Protein AF-B1LWB0-F1 (afdb_monomer)

Radius of gyration: 16.2 Å; Cα contacts (8 Å, |Δi|>4): 67; chains: 1; bounding box: 32×26×56 Å

pLDDT: mean 79.73, std 12.91, range [50.41, 93.94]

Secondary structure (DSSP, 8-state):
-HHHHHHT-SEES--TTTHHHHHHHHHTTSEEE---TT-SSSEEEE-HHHHHHHHHHHHHHHHTS---PPP-

Structure (mmCIF, N/CA/C/O backbone):
data_AF-B1LWB0-F1
#
_entry.id   AF-B1LWB0-F1
#
loop_
_atom_site.group_PDB
_atom_site.id
_atom_site.type_symbol
_atom_site.label_atom_id
_atom_site.label_alt_id
_atom_site.label_comp_id
_atom_site.label_asym_id
_atom_sit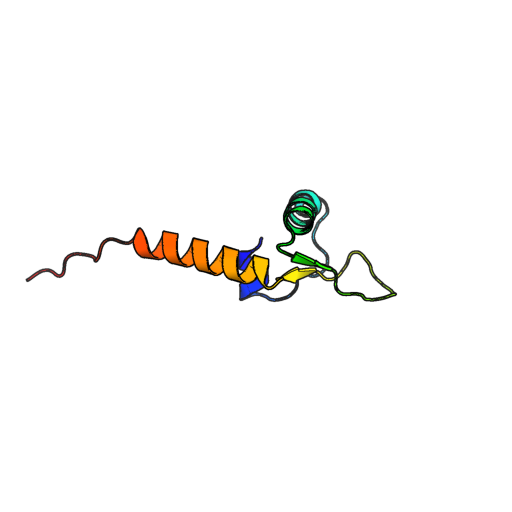e.label_entity_id
_atom_site.label_seq_id
_atom_site.pdbx_PDB_ins_code
_atom_site.Cartn_x
_atom_site.Cartn_y
_atom_site.Cartn_z
_atom_site.occupancy
_atom_site.B_iso_or_equiv
_atom_site.auth_seq_id
_atom_site.auth_comp_id
_atom_site.auth_asym_id
_atom_site.auth_atom_id
_atom_site.pdbx_PDB_model_num
ATOM 1 N N . MET A 1 1 ? 2.611 0.229 7.973 1.00 85.12 1 MET A N 1
ATOM 2 C CA . MET A 1 1 ? 2.740 0.328 6.499 1.00 85.12 1 MET A CA 1
ATOM 3 C C . MET A 1 1 ? 1.578 1.076 5.846 1.00 85.12 1 MET A C 1
ATOM 5 O O . MET A 1 1 ? 1.816 2.118 5.266 1.00 85.12 1 MET A O 1
ATOM 9 N N . LEU A 1 2 ? 0.326 0.607 5.945 1.00 85.12 2 LEU A N 1
ATOM 10 C CA . LEU A 1 2 ? -0.819 1.313 5.335 1.00 85.12 2 LEU A CA 1
ATOM 11 C C . LEU A 1 2 ? -1.028 2.729 5.893 1.00 85.12 2 LEU A C 1
ATOM 13 O O . LEU A 1 2 ? -1.211 3.653 5.120 1.00 85.12 2 LEU A O 1
ATOM 17 N N . LEU A 1 3 ? -0.929 2.902 7.214 1.00 85.12 3 LEU A N 1
ATOM 18 C CA . LEU A 1 3 ? -0.994 4.224 7.855 1.00 85.12 3 LEU A CA 1
ATOM 19 C C . LEU A 1 3 ? 0.116 5.165 7.372 1.00 85.12 3 LEU A C 1
ATOM 21 O O . LEU A 1 3 ? -0.135 6.336 7.130 1.00 85.12 3 LEU A O 1
ATOM 25 N N . ARG A 1 4 ? 1.317 4.619 7.151 1.00 86.81 4 ARG A N 1
ATOM 26 C CA . ARG A 1 4 ? 2.463 5.356 6.610 1.00 86.81 4 ARG A CA 1
ATOM 27 C C . ARG A 1 4 ? 2.140 5.944 5.234 1.00 86.81 4 ARG A C 1
ATOM 29 O O . ARG A 1 4 ? 2.368 7.118 5.008 1.00 86.81 4 ARG A O 1
ATOM 36 N N . LEU A 1 5 ? 1.510 5.155 4.359 1.00 87.12 5 LEU A N 1
ATOM 37 C CA . LEU A 1 5 ? 1.061 5.608 3.035 1.00 87.12 5 LEU A CA 1
ATOM 38 C C . LEU A 1 5 ? -0.010 6.711 3.066 1.00 87.12 5 LEU A C 1
ATOM 40 O O . LEU A 1 5 ? -0.164 7.443 2.092 1.00 87.12 5 LEU A O 1
ATOM 44 N N . ASP A 1 6 ? -0.803 6.766 4.134 1.00 86.94 6 ASP A N 1
ATOM 45 C CA . ASP A 1 6 ? -1.866 7.759 4.318 1.00 86.94 6 ASP A CA 1
ATOM 46 C C . ASP A 1 6 ? -1.321 9.078 4.872 1.00 86.94 6 ASP A C 1
ATOM 48 O O . ASP A 1 6 ? -1.766 10.141 4.457 1.00 86.94 6 ASP A O 1
ATOM 52 N N . GLN A 1 7 ? -0.336 9.002 5.773 1.00 85.81 7 GLN A N 1
ATOM 53 C CA . GLN A 1 7 ? 0.247 10.158 6.459 1.00 85.81 7 GLN A CA 1
ATOM 54 C C . GLN A 1 7 ? 1.429 10.772 5.704 1.00 85.81 7 GLN A C 1
ATOM 56 O O . GLN A 1 7 ? 1.506 11.987 5.565 1.00 85.81 7 GLN A O 1
ATOM 61 N N . GLU A 1 8 ? 2.346 9.937 5.216 1.00 85.06 8 GLU A N 1
ATOM 62 C CA . GLU A 1 8 ? 3.603 10.367 4.583 1.00 85.06 8 GLU A CA 1
ATOM 63 C C . GLU A 1 8 ? 3.491 10.428 3.053 1.00 85.06 8 GLU A C 1
ATOM 65 O O . GLU A 1 8 ? 4.373 10.951 2.376 1.00 85.06 8 GLU A O 1
ATOM 70 N N . GLY A 1 9 ? 2.401 9.901 2.488 1.00 83.81 9 GLY A N 1
ATOM 71 C CA . GLY A 1 9 ? 2.219 9.808 1.046 1.00 83.81 9 GLY A CA 1
ATOM 72 C C . GLY A 1 9 ? 2.883 8.560 0.444 1.00 83.81 9 GLY A C 1
ATOM 73 O O . GLY A 1 9 ? 2.949 7.517 1.094 1.00 83.81 9 GLY A O 1
ATOM 74 N N . PRO A 1 10 ? 3.294 8.590 -0.836 1.00 85.94 10 PRO A N 1
ATOM 75 C CA . PRO A 1 10 ? 3.730 7.391 -1.550 1.00 85.94 10 PRO A CA 1
ATOM 76 C C . PRO A 1 10 ? 4.942 6.712 -0.900 1.00 85.94 10 PRO A C 1
ATOM 78 O O . PRO A 1 10 ? 5.90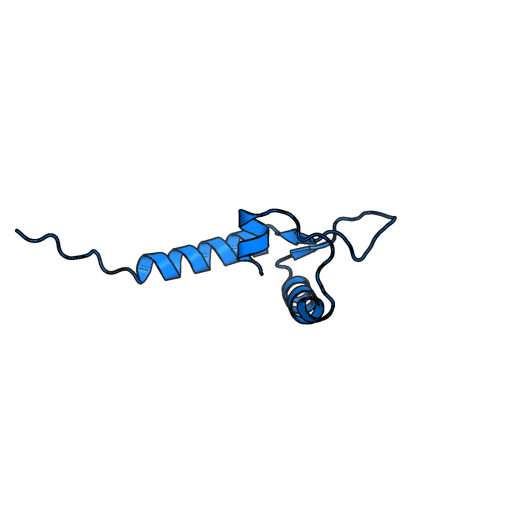6 7.372 -0.527 1.00 85.94 10 PRO A O 1
ATOM 81 N N . LEU A 1 11 ? 4.927 5.378 -0.829 1.00 84.31 11 LEU A N 1
ATOM 82 C CA . LEU A 1 11 ? 6.101 4.611 -0.408 1.00 84.31 11 LEU A CA 1
ATOM 83 C C . LEU A 1 11 ? 7.131 4.662 -1.530 1.00 84.31 11 LEU A C 1
ATOM 85 O O . LEU A 1 11 ? 6.895 4.096 -2.603 1.00 84.31 11 LEU A O 1
ATOM 89 N N . VAL A 1 12 ? 8.248 5.327 -1.243 1.00 81.94 12 VAL A N 1
ATOM 90 C CA . VAL A 1 12 ? 9.413 5.411 -2.121 1.00 81.94 12 VAL A CA 1
ATOM 91 C C . VAL A 1 12 ? 10.417 4.334 -1.723 1.00 81.94 12 VAL A C 1
ATOM 93 O O . VAL A 1 12 ? 10.794 4.265 -0.555 1.00 81.94 12 VAL A O 1
ATOM 96 N N . SER A 1 13 ? 10.832 3.500 -2.676 1.00 77.88 13 SER A N 1
ATOM 97 C CA . SER A 1 13 ? 11.905 2.504 -2.514 1.00 77.88 13 SER A CA 1
ATOM 98 C C . SER A 1 13 ? 11.792 1.661 -1.228 1.00 77.88 13 SER A C 1
ATOM 100 O O . SER A 1 13 ? 12.663 1.744 -0.356 1.00 77.88 13 SER A O 1
ATOM 102 N N . PRO A 1 14 ? 10.717 0.860 -1.066 1.00 81.75 14 PRO A N 1
ATOM 103 C CA . PRO A 1 14 ? 10.561 -0.007 0.100 1.00 81.75 14 PRO A CA 1
ATOM 104 C C . PRO A 1 14 ? 11.756 -0.952 0.242 1.00 81.75 14 PRO A C 1
ATOM 106 O O . PRO A 1 14 ? 12.240 -1.529 -0.734 1.00 81.75 14 PRO A O 1
ATOM 109 N N . LYS A 1 15 ? 12.225 -1.138 1.476 1.00 86.75 15 LYS A N 1
ATOM 110 C CA . LYS A 1 15 ? 13.390 -1.981 1.753 1.00 86.75 15 LYS A CA 1
ATOM 111 C C . LYS A 1 15 ? 13.068 -3.457 1.467 1.00 86.75 15 LYS A C 1
ATOM 113 O O . LYS A 1 15 ? 11.905 -3.858 1.568 1.00 86.75 15 LYS A O 1
ATOM 118 N N . PRO A 1 16 ? 14.062 -4.319 1.182 1.00 86.00 16 PRO A N 1
ATOM 119 C CA . PRO A 1 16 ? 13.809 -5.719 0.819 1.00 86.00 16 PRO A CA 1
ATOM 120 C C . PRO A 1 16 ? 12.938 -6.493 1.825 1.00 86.00 16 PRO A C 1
ATOM 122 O O . PRO A 1 16 ? 12.077 -7.278 1.429 1.00 86.00 16 PRO A O 1
ATOM 125 N N . TRP A 1 17 ? 13.082 -6.228 3.127 1.00 88.00 17 TRP A N 1
ATOM 126 C CA . TRP A 1 17 ? 12.247 -6.845 4.167 1.00 88.00 17 TRP A CA 1
ATOM 127 C C . TRP A 1 17 ? 10.802 -6.321 4.194 1.00 88.00 17 TRP A C 1
ATOM 129 O O . TRP A 1 17 ? 9.883 -7.032 4.602 1.00 88.00 17 TRP A O 1
ATOM 139 N N . GLU A 1 18 ? 10.563 -5.099 3.715 1.00 89.06 18 GLU A N 1
ATOM 140 C CA . GLU A 1 18 ? 9.231 -4.499 3.602 1.00 89.06 18 GLU A CA 1
ATOM 141 C C . GLU A 1 18 ? 8.440 -5.082 2.422 1.00 89.06 18 GLU A C 1
ATOM 143 O O . GLU A 1 18 ? 7.204 -5.057 2.430 1.00 89.06 18 GLU A O 1
ATOM 148 N N . MET A 1 19 ? 9.126 -5.683 1.443 1.00 88.88 19 MET A N 1
ATOM 149 C CA . MET A 1 19 ? 8.516 -6.211 0.219 1.00 88.88 19 MET A CA 1
ATOM 150 C C . MET A 1 19 ? 7.501 -7.328 0.468 1.00 88.88 19 MET A C 1
ATOM 152 O O . MET A 1 19 ? 6.554 -7.476 -0.306 1.00 88.88 19 MET A O 1
ATOM 156 N N . ARG A 1 20 ? 7.632 -8.102 1.555 1.00 91.00 20 ARG A N 1
ATOM 157 C CA . ARG A 1 20 ? 6.597 -9.078 1.951 1.00 91.00 20 ARG A CA 1
ATOM 158 C C . ARG A 1 20 ? 5.274 -8.378 2.270 1.00 91.00 20 ARG A C 1
ATOM 160 O O . ARG A 1 20 ? 4.222 -8.796 1.793 1.00 91.00 20 ARG A O 1
ATOM 167 N N . THR A 1 21 ? 5.338 -7.283 3.022 1.00 91.25 21 THR A N 1
ATOM 168 C CA . THR A 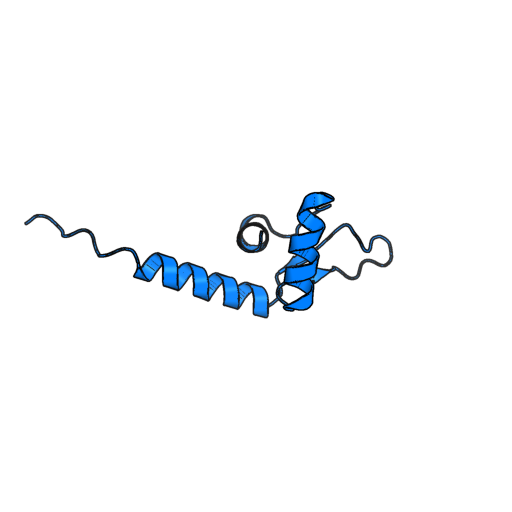1 21 ? 4.168 -6.472 3.369 1.00 91.25 21 THR A CA 1
ATOM 169 C C . THR A 1 21 ? 3.615 -5.762 2.139 1.00 91.25 21 THR A C 1
ATOM 171 O O . THR A 1 21 ? 2.409 -5.795 1.918 1.00 91.25 21 THR A O 1
ATOM 174 N N . VAL A 1 22 ? 4.475 -5.179 1.298 1.00 88.88 22 VAL A N 1
ATOM 175 C CA . VAL A 1 22 ? 4.067 -4.534 0.037 1.00 88.88 22 VAL A CA 1
ATOM 176 C C . VAL A 1 22 ? 3.321 -5.520 -0.868 1.00 88.88 22 VAL A C 1
ATOM 178 O O . VAL A 1 22 ? 2.223 -5.206 -1.326 1.00 88.88 22 VAL A O 1
ATOM 181 N N . ARG A 1 23 ? 3.844 -6.742 -1.061 1.00 88.81 23 ARG A N 1
ATOM 182 C CA . ARG A 1 23 ? 3.166 -7.79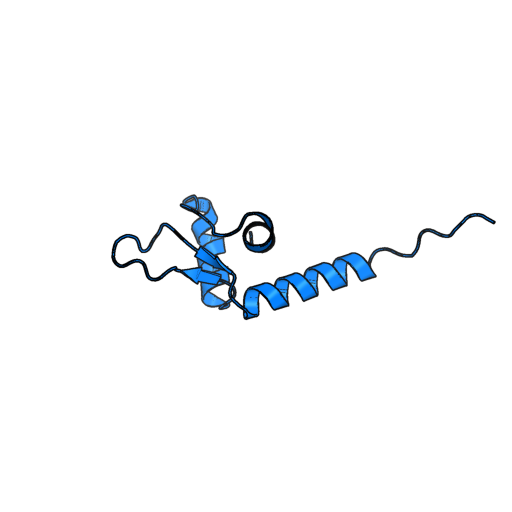9 -1.834 1.00 88.81 23 ARG A CA 1
ATOM 183 C C . ARG A 1 23 ? 1.799 -8.147 -1.256 1.00 88.81 23 ARG A C 1
ATOM 185 O O . ARG A 1 23 ? 0.811 -8.067 -1.977 1.00 88.81 23 ARG A O 1
ATOM 192 N N . SER A 1 24 ? 1.7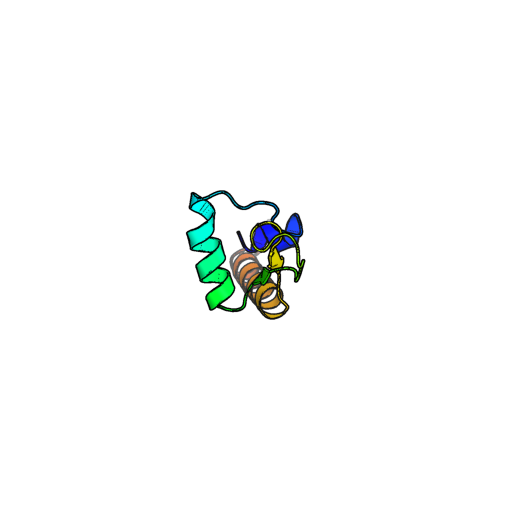21 -8.405 0.049 1.00 92.81 24 SER A N 1
ATOM 193 C CA . SER A 1 24 ? 0.453 -8.720 0.718 1.00 92.81 24 SER A CA 1
ATOM 194 C C . SER A 1 24 ? -0.590 -7.600 0.574 1.00 92.81 24 SER A C 1
ATOM 196 O O . SER A 1 24 ? -1.768 -7.846 0.310 1.00 92.81 24 SER A O 1
ATOM 198 N N . LEU A 1 25 ? -0.170 -6.339 0.709 1.00 92.12 25 LEU A N 1
ATOM 199 C CA . LEU A 1 25 ? -1.048 -5.182 0.531 1.00 92.12 25 LEU A CA 1
ATOM 200 C C . LEU A 1 25 ? -1.516 -5.024 -0.921 1.00 92.12 25 LEU A C 1
ATOM 202 O O . LEU A 1 25 ? -2.669 -4.646 -1.149 1.00 92.12 25 LEU A O 1
ATOM 206 N N . ARG A 1 26 ? -0.641 -5.311 -1.890 1.00 90.44 26 ARG A N 1
ATOM 207 C CA . ARG A 1 26 ? -0.963 -5.300 -3.320 1.00 90.44 26 ARG A CA 1
ATOM 208 C C . ARG A 1 26 ? -1.958 -6.404 -3.669 1.00 90.44 26 ARG A C 1
ATOM 210 O O . ARG A 1 26 ? -2.958 -6.110 -4.310 1.00 90.44 26 ARG A O 1
ATOM 217 N N . GLU A 1 27 ? -1.728 -7.635 -3.218 1.00 92.25 27 GLU A N 1
ATOM 218 C CA . GLU A 1 27 ? -2.629 -8.783 -3.427 1.00 92.25 27 GLU A CA 1
ATOM 219 C C . GLU A 1 27 ? -4.030 -8.508 -2.874 1.00 92.25 27 GLU A C 1
ATOM 221 O O . GLU A 1 27 ? -5.040 -8.830 -3.492 1.00 92.25 27 GLU A O 1
ATOM 226 N N . ARG A 1 28 ? -4.109 -7.812 -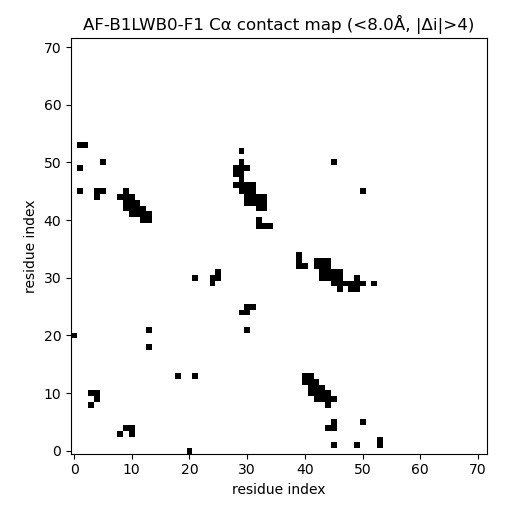1.735 1.00 92.50 28 ARG A N 1
ATOM 227 C CA . ARG A 1 28 ? -5.381 -7.377 -1.139 1.00 92.50 28 ARG A CA 1
ATOM 228 C C . ARG A 1 28 ? -6.007 -6.172 -1.849 1.00 92.50 28 ARG A C 1
ATOM 230 O O . ARG A 1 28 ? -7.106 -5.753 -1.471 1.00 92.50 28 ARG A O 1
ATOM 237 N N . GLY A 1 29 ? -5.337 -5.595 -2.844 1.00 92.44 29 GLY A N 1
ATOM 238 C CA . GLY A 1 29 ? -5.778 -4.415 -3.587 1.00 92.44 29 GLY A CA 1
ATOM 239 C C . GLY A 1 29 ? -5.812 -3.141 -2.743 1.00 92.44 29 GLY A C 1
ATOM 240 O O . GLY A 1 29 ? -6.620 -2.259 -3.006 1.00 92.44 29 GLY A O 1
ATOM 241 N N . LEU A 1 30 ? -5.005 -3.060 -1.681 1.00 93.19 30 LEU A N 1
ATOM 242 C CA . LEU A 1 30 ? -4.970 -1.910 -0.770 1.00 93.19 30 LEU A CA 1
ATOM 243 C C . LEU A 1 30 ? -4.009 -0.832 -1.266 1.00 93.19 30 LEU A C 1
ATOM 245 O O . LEU A 1 30 ? -4.254 0.355 -1.045 1.00 93.19 30 LEU A O 1
ATOM 249 N N . ILE A 1 31 ? -2.979 -1.231 -2.006 1.00 91.50 31 ILE A N 1
ATOM 250 C CA . ILE A 1 31 ? -2.005 -0.336 -2.626 1.00 91.50 31 ILE A CA 1
ATOM 251 C C . ILE A 1 31 ? -1.882 -0.646 -4.114 1.00 91.50 31 ILE A C 1
ATOM 253 O O . ILE A 1 31 ? -2.233 -1.737 -4.562 1.00 91.50 31 ILE A O 1
ATOM 257 N N . ARG A 1 32 ? -1.362 0.313 -4.872 1.00 88.75 32 ARG A N 1
ATOM 258 C CA . ARG A 1 32 ? -1.105 0.181 -6.305 1.00 88.75 32 ARG A CA 1
ATOM 259 C C . ARG A 1 32 ? 0.272 0.749 -6.654 1.00 88.75 32 ARG A C 1
ATOM 261 O O . ARG A 1 32 ? 0.642 1.774 -6.077 1.00 88.75 32 ARG A O 1
ATOM 268 N N . PRO A 1 33 ? 1.020 0.126 -7.575 1.00 86.12 33 PRO A N 1
ATOM 269 C CA . PRO A 1 33 ? 2.220 0.748 -8.114 1.00 86.12 33 PRO A CA 1
ATOM 270 C C . PRO A 1 33 ? 1.819 1.979 -8.937 1.00 86.12 33 PRO A C 1
ATOM 272 O O . PRO A 1 33 ? 0.733 2.015 -9.530 1.00 86.12 33 PRO A O 1
ATOM 275 N N . ARG A 1 34 ? 2.676 2.999 -8.993 1.00 78.94 34 ARG A N 1
ATOM 276 C CA . ARG A 1 34 ? 2.552 4.017 -10.040 1.00 78.94 34 ARG A CA 1
ATOM 277 C C . ARG A 1 34 ? 3.026 3.398 -11.341 1.00 78.94 34 ARG A C 1
ATOM 279 O O . ARG A 1 34 ? 4.112 2.834 -11.392 1.00 78.94 34 ARG A O 1
ATOM 286 N N . LEU A 1 35 ? 2.212 3.518 -12.383 1.00 63.00 35 LEU A N 1
ATOM 287 C CA . LEU A 1 35 ? 2.622 3.220 -13.749 1.00 63.00 35 LEU A CA 1
ATOM 288 C C . LEU A 1 35 ? 3.691 4.243 -14.148 1.00 63.00 35 LEU A C 1
ATOM 290 O O . LEU A 1 35 ? 3.383 5.298 -14.689 1.00 63.00 35 LEU A O 1
ATOM 294 N N . SER A 1 36 ? 4.942 3.973 -13.797 1.00 58.28 36 SER A N 1
ATOM 295 C CA . SER A 1 36 ? 6.088 4.615 -14.417 1.00 58.28 36 SER A CA 1
ATOM 296 C C . SER A 1 36 ? 6.766 3.559 -15.268 1.00 58.28 36 SER A C 1
ATOM 298 O O . SER A 1 36 ? 7.195 2.529 -14.755 1.00 58.28 36 SER A O 1
ATOM 300 N N . SER A 1 37 ? 6.854 3.816 -16.573 1.00 56.47 37 SER A N 1
ATOM 301 C CA . SER A 1 37 ? 7.510 2.936 -17.548 1.00 56.47 37 SER A CA 1
ATOM 302 C C . SER A 1 37 ? 8.973 2.627 -17.192 1.00 56.47 37 SER A C 1
ATOM 304 O O . SER A 1 37 ? 9.527 1.673 -17.729 1.00 56.47 37 SER A O 1
ATOM 306 N N . ARG A 1 38 ? 9.596 3.420 -16.309 1.00 59.22 38 ARG A N 1
ATOM 307 C CA . ARG A 1 38 ? 11.020 3.326 -15.966 1.00 59.22 38 ARG A CA 1
ATOM 308 C C . ARG A 1 38 ? 11.343 2.652 -14.639 1.00 59.22 38 ARG A C 1
ATOM 310 O O . ARG A 1 38 ? 12.498 2.294 -14.457 1.00 59.22 38 ARG A O 1
ATOM 317 N N . ASP A 1 39 ? 10.386 2.488 -13.726 1.00 57.53 39 ASP A N 1
ATOM 318 C CA . ASP A 1 39 ? 10.704 1.923 -12.412 1.00 57.53 39 ASP A CA 1
ATOM 319 C C . ASP A 1 39 ? 9.511 1.185 -11.776 1.00 57.53 39 ASP A C 1
ATOM 321 O O . ASP A 1 39 ? 8.642 1.808 -11.155 1.00 57.53 39 ASP A O 1
ATOM 325 N N . PRO A 1 40 ? 9.444 -0.152 -11.921 1.00 57.62 40 PRO A N 1
ATOM 326 C CA . PRO A 1 40 ? 8.398 -0.964 -11.312 1.00 57.62 40 PRO A CA 1
ATOM 327 C C . PRO A 1 40 ? 8.567 -1.152 -9.794 1.00 57.62 40 PRO A C 1
A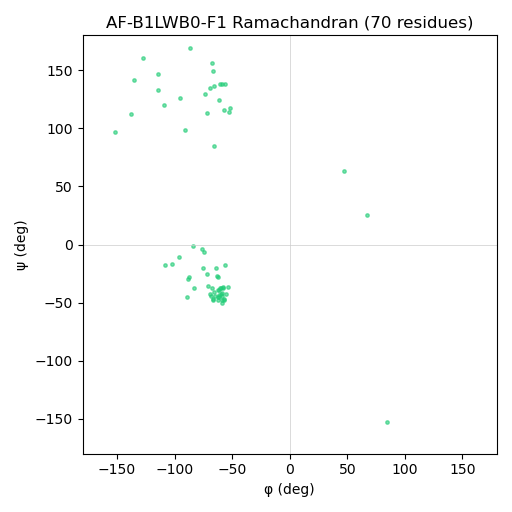TOM 329 O O . PRO A 1 40 ? 7.676 -1.728 -9.166 1.00 57.62 40 PRO A O 1
ATOM 332 N N . GLN A 1 41 ? 9.674 -0.704 -9.187 1.00 60.75 41 GLN A N 1
ATOM 333 C CA . GLN A 1 41 ? 9.982 -0.969 -7.774 1.00 60.75 41 GLN A CA 1
ATOM 334 C C . GLN A 1 41 ? 9.838 0.261 -6.868 1.00 60.75 41 GLN A C 1
ATOM 336 O O . GLN A 1 41 ? 9.698 0.111 -5.651 1.00 60.75 41 GLN A O 1
ATOM 341 N N . GLY A 1 42 ? 9.813 1.464 -7.443 1.00 66.06 42 GLY A N 1
ATOM 342 C CA . GLY A 1 42 ? 10.068 2.682 -6.681 1.00 66.06 42 GLY A CA 1
ATOM 343 C C . GLY A 1 42 ? 8.877 3.352 -6.003 1.00 66.06 42 GLY A C 1
ATOM 344 O O . GLY A 1 42 ? 9.101 3.996 -4.989 1.00 66.06 42 GLY A O 1
ATOM 345 N N . LEU A 1 43 ? 7.638 3.254 -6.509 1.00 83.00 43 LEU A N 1
ATOM 346 C CA . LEU A 1 43 ? 6.552 4.137 -6.041 1.00 83.00 43 LEU A CA 1
ATOM 347 C C . LEU A 1 43 ? 5.211 3.417 -5.836 1.00 83.00 43 LEU A C 1
ATOM 349 O O . LEU A 1 43 ? 4.541 3.030 -6.798 1.00 83.00 43 LEU A O 1
ATOM 353 N N . TRP A 1 44 ? 4.770 3.313 -4.579 1.00 87.00 44 TRP A N 1
ATOM 354 C CA . TRP A 1 44 ? 3.490 2.697 -4.208 1.00 87.00 44 TRP A CA 1
ATOM 355 C C . TRP A 1 44 ? 2.519 3.713 -3.615 1.00 87.00 44 TRP A C 1
ATOM 357 O O . TRP A 1 44 ? 2.865 4.477 -2.720 1.00 87.00 44 TRP A O 1
ATOM 367 N N . PHE A 1 45 ? 1.273 3.684 -4.083 1.00 89.31 45 PHE A N 1
ATOM 368 C CA . PHE A 1 45 ? 0.205 4.589 -3.667 1.00 89.31 45 PHE A CA 1
ATOM 369 C C . PHE A 1 45 ? -0.885 3.822 -2.948 1.00 89.31 45 PHE A C 1
ATOM 371 O O . PHE A 1 45 ? -1.224 2.695 -3.319 1.00 89.31 45 PHE A O 1
ATOM 378 N N . ILE A 1 46 ? -1.516 4.476 -1.979 1.00 91.81 46 ILE A N 1
ATOM 379 C CA . ILE A 1 46 ? -2.749 3.965 -1.404 1.00 91.81 46 ILE A CA 1
ATOM 380 C C . ILE A 1 46 ? -3.875 3.971 -2.451 1.00 91.81 46 ILE A C 1
ATOM 382 O O . ILE A 1 46 ? -4.051 4.920 -3.219 1.00 91.81 46 ILE A O 1
ATOM 386 N N . SER A 1 47 ? -4.639 2.884 -2.504 1.00 91.56 47 SER A N 1
ATOM 387 C CA . SER A 1 47 ? -5.854 2.795 -3.319 1.00 91.56 47 SER A CA 1
ATOM 388 C C . SER A 1 47 ? -7.072 3.329 -2.554 1.00 91.56 47 SER A C 1
ATOM 390 O O . SER A 1 47 ? -7.038 3.481 -1.332 1.00 91.56 47 SER A O 1
ATOM 392 N N . ALA A 1 48 ? -8.203 3.517 -3.238 1.00 92.00 48 ALA A N 1
ATOM 393 C CA . ALA A 1 48 ? -9.470 3.829 -2.572 1.00 92.00 48 ALA A CA 1
ATOM 394 C C . ALA A 1 48 ? -9.884 2.749 -1.548 1.00 92.00 48 ALA A C 1
ATOM 396 O O . ALA A 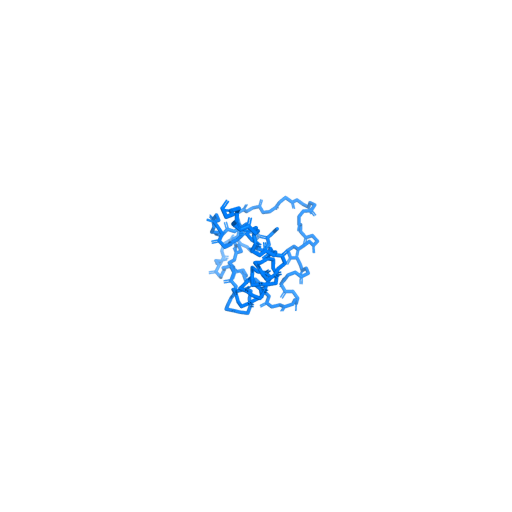1 48 ? -10.388 3.068 -0.472 1.00 92.00 48 ALA A O 1
ATOM 397 N N . LYS A 1 49 ? -9.626 1.466 -1.846 1.00 93.94 49 LYS A N 1
ATOM 398 C CA . LYS A 1 49 ? -9.872 0.353 -0.915 1.00 93.94 49 LYS A CA 1
ATOM 399 C C . LYS A 1 49 ? -8.964 0.446 0.314 1.00 93.94 49 LYS A C 1
ATOM 401 O O . LYS A 1 49 ? -9.431 0.249 1.432 1.00 93.94 49 LYS A O 1
ATOM 406 N N . GLY A 1 50 ? -7.696 0.800 0.105 1.00 91.94 50 GLY A N 1
ATOM 407 C CA . GLY A 1 50 ? -6.726 1.067 1.168 1.00 91.94 50 GLY A CA 1
ATOM 408 C C . GLY A 1 50 ? -7.176 2.194 2.094 1.00 91.94 50 GLY A C 1
ATOM 409 O O . GLY A 1 50 ? -7.196 2.000 3.306 1.00 91.94 50 GLY A O 1
ATOM 410 N N . LYS A 1 51 ? -7.629 3.324 1.532 1.00 91.06 51 LYS A N 1
ATOM 411 C CA . LYS A 1 51 ? -8.152 4.457 2.315 1.00 91.06 51 LYS A CA 1
ATOM 412 C C . LYS A 1 51 ? -9.317 4.039 3.212 1.00 91.06 51 LYS A C 1
ATOM 414 O O . LYS A 1 51 ? -9.287 4.288 4.411 1.00 91.06 51 LYS A O 1
ATOM 419 N N . ARG A 1 52 ? -10.297 3.306 2.668 1.00 91.38 52 ARG A N 1
ATOM 420 C CA . ARG A 1 52 ? -11.428 2.785 3.461 1.00 91.38 52 ARG A CA 1
ATOM 421 C C . ARG A 1 52 ? -10.986 1.833 4.573 1.00 91.38 52 ARG A C 1
ATOM 423 O O . ARG A 1 52 ? -11.535 1.881 5.671 1.00 91.38 52 ARG A O 1
ATOM 430 N N . ALA A 1 53 ? -9.999 0.976 4.305 1.00 89.69 53 ALA A N 1
ATOM 431 C CA . ALA A 1 53 ? -9.451 0.078 5.318 1.00 89.69 53 ALA A CA 1
ATOM 432 C C . ALA A 1 53 ? -8.820 0.860 6.483 1.00 89.69 53 ALA A C 1
ATOM 434 O O . ALA A 1 53 ? -9.025 0.497 7.639 1.00 89.69 53 ALA A O 1
ATOM 435 N N . ILE A 1 54 ? -8.127 1.964 6.194 1.00 89.19 54 ILE A N 1
ATOM 436 C CA . ILE A 1 54 ? -7.558 2.851 7.217 1.00 89.19 54 ILE A CA 1
ATOM 437 C C . ILE A 1 54 ? -8.650 3.554 8.014 1.00 89.19 54 ILE A C 1
ATOM 439 O O . ILE A 1 54 ? -8.599 3.530 9.241 1.00 89.19 54 ILE A O 1
ATOM 443 N N . THR A 1 55 ? -9.663 4.120 7.354 1.00 87.06 55 THR A N 1
ATOM 444 C CA . THR A 1 55 ? -10.800 4.753 8.040 1.00 87.06 55 THR A CA 1
ATOM 445 C C . THR A 1 55 ? -11.476 3.784 9.008 1.00 87.06 55 THR A C 1
ATOM 447 O O . THR A 1 55 ? -11.761 4.151 10.146 1.00 87.06 55 THR A O 1
ATOM 450 N N . ARG A 1 56 ? -11.672 2.522 8.599 1.00 83.94 56 ARG A N 1
ATOM 451 C CA . ARG A 1 56 ? -12.242 1.480 9.464 1.00 83.94 56 ARG A CA 1
ATOM 452 C C . ARG A 1 56 ? -11.372 1.215 10.693 1.00 83.94 56 ARG A C 1
ATOM 454 O O . ARG A 1 56 ? -11.904 1.135 11.792 1.00 83.94 56 ARG A O 1
ATOM 461 N N . VAL A 1 57 ? -10.055 1.105 10.521 1.00 80.19 57 VAL A N 1
ATOM 462 C CA . VAL A 1 57 ? -9.122 0.897 11.641 1.00 80.19 57 VAL A CA 1
ATOM 463 C C . VAL A 1 57 ? -9.109 2.104 12.580 1.00 80.19 57 VAL A C 1
ATOM 465 O O . VAL A 1 57 ? -9.210 1.921 13.786 1.00 80.19 57 VAL A O 1
ATOM 468 N N . ARG A 1 58 ? -9.060 3.334 12.048 1.00 79.88 58 ARG A N 1
ATOM 469 C CA . ARG A 1 58 ? -9.101 4.565 12.858 1.00 79.88 58 ARG A CA 1
ATOM 470 C C . ARG A 1 58 ? -10.380 4.650 13.686 1.00 79.88 58 ARG A C 1
ATOM 472 O O . ARG A 1 58 ? -10.302 4.954 14.868 1.00 79.88 58 ARG A O 1
ATOM 479 N N . ARG A 1 59 ? -11.530 4.311 13.094 1.00 78.62 59 ARG A N 1
ATOM 480 C CA . ARG A 1 59 ? -12.812 4.276 13.807 1.00 78.62 59 ARG A CA 1
ATOM 481 C C . ARG A 1 59 ? -12.808 3.253 14.941 1.00 78.62 59 ARG A C 1
ATOM 483 O O . ARG A 1 59 ? -13.145 3.609 16.057 1.00 78.62 59 ARG A O 1
ATOM 490 N N . VAL A 1 60 ? -12.344 2.028 14.684 1.00 74.12 60 VAL A N 1
ATOM 491 C CA . VAL A 1 60 ? -12.233 0.985 15.723 1.00 74.12 60 VAL A CA 1
ATOM 492 C C . VAL A 1 60 ? -11.287 1.402 16.854 1.00 74.12 60 VAL A C 1
ATOM 494 O O . VAL A 1 60 ? -11.551 1.091 18.010 1.00 74.12 60 VAL A O 1
ATOM 497 N N . CYS A 1 61 ? -10.191 2.102 16.551 1.00 62.94 61 CYS A N 1
ATOM 498 C CA . CYS A 1 61 ? -9.291 2.613 17.584 1.00 62.94 61 CYS A CA 1
ATOM 499 C C . CYS A 1 61 ? -9.905 3.775 18.383 1.00 62.94 61 CYS A C 1
ATOM 501 O O . CYS A 1 61 ? -9.673 3.844 19.584 1.00 62.94 61 CYS A O 1
ATOM 503 N N . SER A 1 62 ? -10.694 4.651 17.751 1.00 62.56 62 SER A N 1
ATOM 504 C CA . SER A 1 62 ? -11.428 5.716 18.452 1.00 62.56 62 SER A CA 1
ATOM 505 C C . SER A 1 62 ? -12.560 5.178 19.325 1.00 62.56 62 SER A C 1
ATOM 507 O O . SER A 1 62 ? -12.684 5.615 20.460 1.00 62.56 62 SER A O 1
ATOM 509 N N . ASP A 1 63 ? -13.334 4.199 18.846 1.00 60.81 63 ASP A N 1
ATOM 510 C CA . ASP A 1 63 ? -14.420 3.569 19.620 1.00 60.81 63 ASP A CA 1
ATOM 511 C C . ASP A 1 63 ? -13.903 2.812 20.857 1.00 60.81 63 ASP A C 1
ATOM 513 O O . ASP A 1 63 ? -14.648 2.556 21.798 1.00 60.81 63 ASP A O 1
ATOM 517 N N . ARG A 1 64 ? -12.614 2.454 20.884 1.00 59.66 64 ARG A N 1
ATOM 518 C CA . ARG A 1 64 ? -11.968 1.830 22.049 1.00 59.66 64 ARG A CA 1
ATOM 519 C C . ARG A 1 64 ? -11.483 2.828 23.099 1.00 59.66 64 ARG A C 1
ATOM 521 O O . ARG A 1 64 ? -10.940 2.385 24.107 1.00 59.66 64 ARG A O 1
ATOM 528 N N . HIS A 1 65 ? -11.645 4.134 22.887 1.00 50.41 65 HIS A N 1
ATOM 529 C CA . HIS A 1 65 ? -11.396 5.124 23.926 1.00 50.41 65 HIS A CA 1
ATOM 530 C C . HIS A 1 65 ? -12.709 5.356 24.688 1.00 50.41 65 HIS A C 1
ATOM 532 O O . HIS A 1 65 ? -13.570 6.076 24.176 1.00 50.41 65 HIS A O 1
ATOM 538 N N . PRO A 1 66 ? -12.928 4.737 25.868 1.00 59.94 66 PRO A N 1
ATOM 539 C CA . PRO A 1 66 ? -14.058 5.132 26.695 1.00 59.94 66 PRO A CA 1
ATO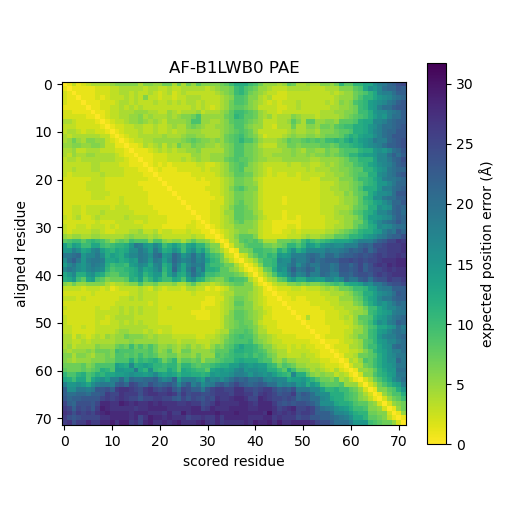M 540 C C . PRO A 1 66 ? -13.897 6.625 27.012 1.00 59.94 66 PRO A C 1
ATOM 542 O O . PRO A 1 66 ? -12.766 7.060 27.258 1.00 59.94 66 PRO A O 1
ATOM 545 N N . PRO A 1 67 ? -14.977 7.427 26.974 1.00 59.28 67 PRO A N 1
ATOM 546 C CA . PRO A 1 67 ? -14.893 8.818 27.383 1.00 59.28 67 PRO A CA 1
ATOM 547 C C . PRO A 1 67 ? -14.368 8.828 28.815 1.00 59.28 67 PRO A C 1
ATOM 549 O O . PRO A 1 67 ? -14.986 8.250 29.711 1.00 59.28 67 PRO A O 1
ATOM 552 N N . ALA A 1 68 ? -13.180 9.406 29.004 1.00 58.16 68 ALA A N 1
ATOM 553 C CA . ALA A 1 68 ? -12.621 9.626 30.324 1.00 58.16 68 ALA A CA 1
ATOM 554 C C . ALA A 1 68 ? -13.683 10.373 31.133 1.00 58.16 68 ALA A C 1
ATOM 556 O O . ALA A 1 68 ? -14.084 11.476 30.757 1.00 58.16 68 ALA A O 1
ATOM 557 N N . ALA A 1 69 ? -14.202 9.711 32.168 1.00 59.53 69 ALA A N 1
ATOM 558 C CA . ALA A 1 69 ? -15.227 10.254 33.036 1.00 59.53 69 ALA A CA 1
ATOM 559 C C . ALA A 1 69 ? -14.770 11.633 33.523 1.00 59.53 69 ALA A C 1
ATOM 561 O O . ALA A 1 69 ? -13.719 11.756 34.155 1.00 59.53 69 ALA A O 1
ATOM 562 N N . SER A 1 70 ? -15.530 12.669 33.172 1.00 56.41 70 SER A N 1
ATOM 563 C CA . SER A 1 70 ? -15.331 14.007 33.713 1.00 56.41 70 SER A CA 1
ATOM 564 C C . SER A 1 70 ? -15.545 13.940 35.227 1.00 56.41 70 SER A C 1
ATOM 566 O O . SER A 1 70 ? -16.603 13.463 35.645 1.00 56.41 70 SER A O 1
ATOM 568 N N . PRO A 1 71 ? -14.576 14.359 36.060 1.00 66.56 71 PRO A N 1
ATOM 569 C CA . PRO A 1 71 ? -14.839 14.513 37.479 1.00 66.56 71 PRO A CA 1
ATOM 570 C C . PRO A 1 71 ? -15.800 15.696 37.668 1.00 66.56 71 PRO A C 1
ATOM 572 O O . PRO A 1 71 ? -15.661 16.722 36.997 1.00 66.56 71 PRO A O 1
ATOM 575 N N . ALA A 1 72 ? -16.806 15.476 38.515 1.00 67.19 72 ALA A N 1
ATOM 576 C CA . ALA A 1 72 ? -17.816 16.449 38.927 1.00 67.19 72 ALA A CA 1
ATOM 577 C C . ALA A 1 72 ? -17.259 17.470 39.927 1.00 67.19 72 ALA A C 1
ATOM 579 O O . ALA A 1 72 ? -16.295 17.116 40.647 1.00 67.19 72 ALA A O 1
#

Mean predicted aligned error: 8.91 Å

Solvent-accessible surface area (backbone atoms only — not comparable to full-atom values): 4340 Å² total; per-residue (Å²): 108,72,66,49,32,70,75,74,36,63,46,66,59,69,52,82,82,48,46,61,57,52,49,54,37,40,77,70,50,24,35,41,72,54,95,45,100,86,43,93,71,39,45,37,34,68,30,76,58,27,50,53,53,49,53,53,51,53,49,57,59,54,73,67,54,72,79,77,79,76,83,130

Foldseek 3Di:
DLVCCVVVNKAFQDDPVCVVVVVVCVVVVQKDAPPDVPDRRTTIHGDPNSVVVVVVVVVVVVVPDDPPDDDD

Nearest PDB structures (foldseek):
  4l9n-assembly1_A  TM=7.958E-01  e=7.683E-02  Staphylococcus aureus
  4lln-assembly2_D  TM=5.028E-01  e=1.988E-01  Staphylococcus aureus
  2f2e-assembly1_A  TM=5.336E-01  e=4.197E-01  Pseudomonas aeruginosa
  7ane-assembly1_Ap  TM=5.584E-01  e=4.522E+00  Leishmania major
  5zr1-assembly1_A  TM=4.998E-01  e=1.632E+00  Saccharomyces cerevisiae S288C

Organism: Methylobacterium radiotolerans (strain ATCC 27329 / DSM 1819 / JCM 2831 / NBRC 15690 / NCIMB 10815 / 0-1) (NCBI:txid426355)

Sequence (72 aa):
MLLRLDQEGPLVSPKPWEMRTVRSLRERGLIRPRLSSRDPQGLWFISAKGKRAITRVRRVCSDRHPPAASPA